Protein AF-A0A3C0BH11-F1 (afdb_monomer_lite)

Secondary structure (DSSP, 8-state):
--GGGS-EE-SS-EESSS-PPPPP--S-B-TTSPBPGGG----

Radius of gyration: 15.07 Å; chains: 1; bounding box: 37×21×32 Å

Sequence (43 aa):
MSYLLTPFDNGKIQLKNRLVMPPMATAKSDAEGRITLCVRIDV

Foldseek 3Di:
DCQQQPWDDPPPDIRRGNDDDDDDPDPQADPVRHHHPVPPPPD

pLDDT: mean 75.23, std 12.81, range [41.22, 89.06]

Structure (mmCIF, N/CA/C/O backbone):
data_AF-A0A3C0BH11-F1
#
_entry.id   AF-A0A3C0BH11-F1
#
loop_
_atom_site.group_PDB
_atom_site.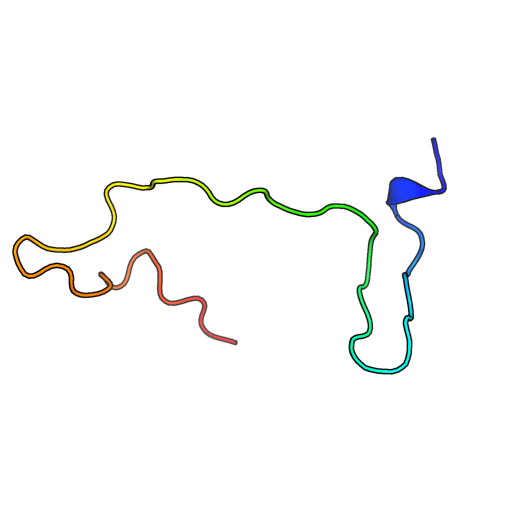id
_atom_site.type_symbol
_atom_site.label_atom_id
_atom_site.label_alt_id
_atom_site.label_comp_id
_atom_site.label_asym_id
_atom_site.label_entity_id
_atom_site.label_seq_id
_atom_site.pdbx_PDB_ins_code
_atom_site.Cartn_x
_atom_site.Cartn_y
_atom_site.Cartn_z
_atom_site.occupancy
_atom_site.B_iso_or_equiv
_atom_site.auth_seq_id
_atom_site.auth_comp_id
_atom_site.auth_asym_id
_atom_site.auth_atom_id
_atom_site.pdbx_PDB_model_num
ATOM 1 N N . MET A 1 1 ? -18.271 4.310 7.008 1.00 59.19 1 MET A N 1
ATOM 2 C CA . MET A 1 1 ? -16.941 4.462 6.370 1.00 59.19 1 MET A CA 1
ATOM 3 C C . MET A 1 1 ? -15.801 4.722 7.374 1.00 59.19 1 MET A C 1
ATOM 5 O O . MET A 1 1 ? -14.771 5.248 6.989 1.00 59.19 1 MET A O 1
ATOM 9 N N . SER A 1 2 ? -15.933 4.348 8.654 1.00 72.19 2 SER A N 1
ATOM 10 C CA . SER A 1 2 ? -14.923 4.590 9.707 1.00 72.19 2 SER A CA 1
ATOM 11 C C . SER A 1 2 ? -13.836 3.507 9.785 1.00 72.19 2 SER A C 1
ATOM 13 O O . SER A 1 2 ? -12.736 3.767 10.260 1.00 72.19 2 SER A O 1
ATOM 15 N N . TYR A 1 3 ? -14.118 2.303 9.278 1.00 80.56 3 TYR A N 1
ATOM 16 C CA . TYR A 1 3 ? -13.222 1.147 9.389 1.00 80.56 3 TYR A CA 1
ATOM 17 C C . TYR A 1 3 ? -11.927 1.257 8.572 1.00 80.56 3 TYR A C 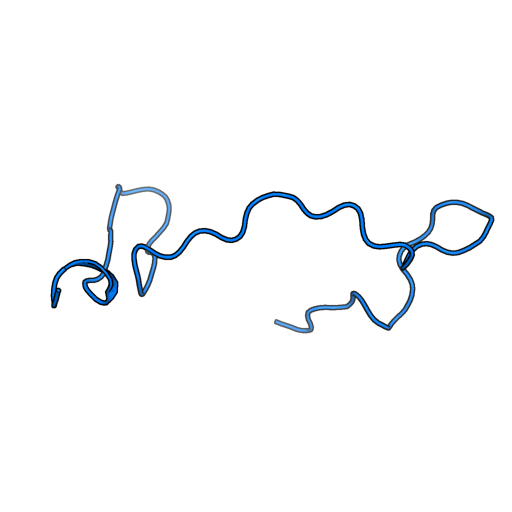1
ATOM 19 O O . TYR A 1 3 ? -10.938 0.621 8.924 1.00 80.56 3 TYR A O 1
ATOM 27 N N . LEU A 1 4 ? -11.884 2.083 7.524 1.00 80.31 4 LEU A N 1
ATOM 28 C CA . LEU A 1 4 ? -10.679 2.268 6.700 1.00 80.31 4 LEU A CA 1
ATOM 29 C C . LEU A 1 4 ? -9.517 2.909 7.474 1.00 80.31 4 LEU A C 1
ATOM 31 O O . LEU A 1 4 ? -8.357 2.618 7.193 1.00 80.31 4 LEU A O 1
ATOM 35 N N . LEU A 1 5 ? -9.834 3.743 8.467 1.00 85.12 5 LEU A N 1
ATOM 36 C CA . LEU A 1 5 ? -8.860 4.418 9.328 1.00 85.12 5 LEU A CA 1
ATOM 37 C C . LEU A 1 5 ? -8.571 3.640 10.616 1.00 85.12 5 LEU A C 1
ATOM 39 O O . LEU A 1 5 ? -7.807 4.109 11.453 1.00 85.12 5 LEU A O 1
ATOM 43 N N . THR A 1 6 ? -9.187 2.469 10.796 1.00 88.00 6 THR A N 1
ATOM 44 C CA . THR A 1 6 ? -8.882 1.635 11.959 1.00 88.00 6 THR A CA 1
ATOM 45 C C . THR A 1 6 ? -7.516 0.984 11.785 1.00 88.00 6 THR A C 1
ATOM 47 O O . THR A 1 6 ? -7.187 0.553 10.673 1.00 88.00 6 THR A O 1
ATOM 50 N N . PRO A 1 7 ? -6.730 0.878 12.865 1.00 87.06 7 PRO A N 1
ATOM 51 C CA . PRO A 1 7 ? -5.484 0.140 12.819 1.00 87.06 7 PRO A CA 1
ATOM 52 C C . PRO A 1 7 ? -5.752 -1.332 12.484 1.00 87.06 7 PRO A C 1
ATOM 54 O O . PRO A 1 7 ? -6.808 -1.897 12.799 1.00 87.06 7 PRO A O 1
ATOM 57 N N . PHE A 1 8 ? -4.790 -1.950 11.813 1.00 84.00 8 PHE A N 1
ATOM 58 C CA . PHE A 1 8 ? -4.798 -3.371 11.505 1.00 84.00 8 PHE A CA 1
ATOM 59 C C . PHE A 1 8 ? -3.530 -4.002 12.056 1.00 84.00 8 PHE A C 1
ATOM 61 O O . PHE A 1 8 ? -2.422 -3.642 11.660 1.00 84.00 8 PHE A O 1
ATOM 68 N N . ASP A 1 9 ? -3.717 -4.945 12.972 1.00 85.06 9 ASP A N 1
ATOM 69 C CA . ASP A 1 9 ? -2.639 -5.713 13.571 1.00 85.06 9 ASP A CA 1
ATOM 70 C C . ASP A 1 9 ? -2.806 -7.184 13.187 1.00 85.06 9 ASP A C 1
ATOM 72 O O . ASP A 1 9 ? -3.848 -7.790 13.436 1.00 85.06 9 ASP A O 1
ATOM 76 N N . ASN A 1 10 ? -1.781 -7.733 12.538 1.00 80.75 10 ASN A N 1
ATOM 77 C CA . ASN A 1 10 ? -1.705 -9.139 12.143 1.00 80.75 10 ASN A CA 1
ATOM 78 C C . ASN A 1 10 ? -0.520 -9.851 12.831 1.00 80.75 10 ASN A C 1
ATOM 80 O O . ASN A 1 10 ? 0.022 -10.822 12.302 1.00 80.75 10 ASN A O 1
ATOM 84 N N . GLY A 1 11 ? -0.034 -9.312 13.958 1.00 77.94 11 GLY A N 1
ATOM 85 C CA . GLY A 1 11 ? 1.025 -9.871 14.807 1.00 77.94 11 GLY A CA 1
ATOM 86 C C . GLY A 1 11 ? 2.455 -9.716 14.276 1.00 77.94 11 GLY A C 1
ATOM 87 O O . GLY A 1 11 ? 3.402 -9.743 15.054 1.00 77.94 11 GLY A O 1
ATOM 88 N N . LYS A 1 12 ? 2.635 -9.536 12.962 1.00 83.50 12 LYS A N 1
ATOM 89 C CA . LYS A 1 12 ? 3.951 -9.328 12.321 1.00 83.50 12 LYS A CA 1
ATOM 90 C C . LYS A 1 12 ? 4.218 -7.876 11.939 1.00 83.50 12 LYS A C 1
ATOM 92 O O . LYS A 1 12 ? 5.365 -7.449 11.905 1.00 83.50 12 LYS A O 1
ATOM 97 N N . ILE A 1 13 ? 3.164 -7.148 11.584 1.00 82.31 13 ILE A N 1
ATOM 98 C CA . ILE A 1 13 ? 3.226 -5.772 11.093 1.00 82.31 13 ILE A CA 1
ATOM 99 C C . ILE A 1 13 ? 1.995 -5.056 11.636 1.00 82.31 13 ILE A C 1
ATOM 101 O O . ILE A 1 13 ? 0.877 -5.551 11.484 1.00 82.31 13 ILE A O 1
ATOM 105 N N . GLN 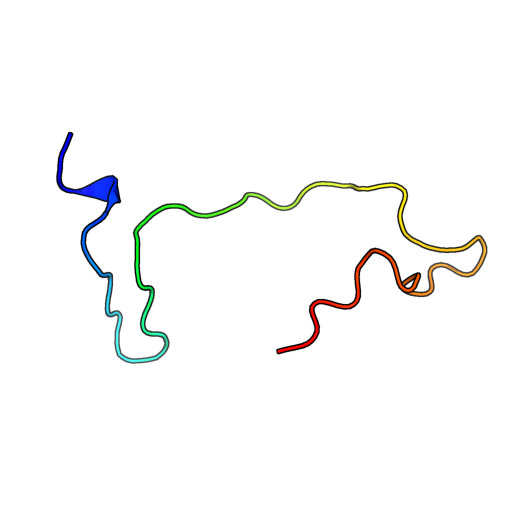A 1 14 ? 2.216 -3.897 12.248 1.00 87.25 14 GLN A N 1
ATOM 106 C CA . GLN A 1 14 ? 1.152 -3.027 12.731 1.00 87.25 14 GLN A CA 1
ATOM 107 C C . GLN A 1 14 ? 0.936 -1.902 11.721 1.00 87.25 14 GLN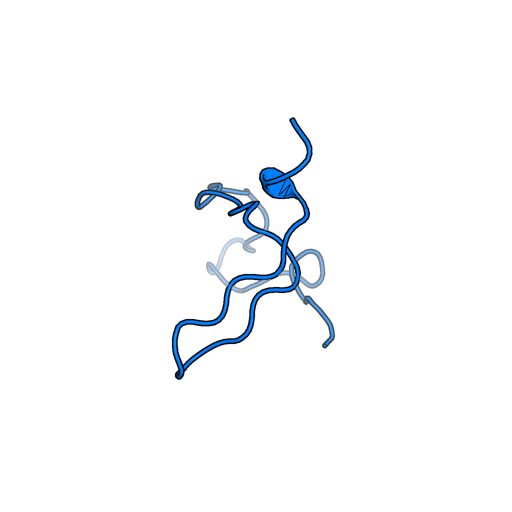 A C 1
ATOM 109 O O . GLN A 1 14 ? 1.812 -1.060 11.510 1.00 87.25 14 GLN A O 1
ATOM 114 N N . LEU A 1 15 ? -0.229 -1.890 11.078 1.00 86.88 15 LEU A N 1
ATOM 115 C CA . LEU A 1 15 ? -0.624 -0.841 10.147 1.00 86.88 15 LEU A CA 1
ATOM 116 C C . LEU A 1 15 ? -1.538 0.157 10.852 1.00 86.88 15 LEU A C 1
ATOM 118 O O . LEU A 1 15 ? -2.507 -0.213 11.513 1.00 86.88 15 LEU A O 1
ATOM 122 N N . LYS A 1 16 ? -1.250 1.448 10.672 1.00 88.75 16 LYS A N 1
ATOM 123 C CA . LYS A 1 16 ? -2.049 2.539 11.252 1.00 88.75 16 LYS A CA 1
ATOM 124 C C . LYS A 1 16 ? -3.431 2.669 10.604 1.00 88.75 16 LYS A C 1
ATOM 126 O O . LYS A 1 16 ? -4.332 3.232 11.210 1.00 88.75 16 LYS A O 1
ATOM 131 N N . ASN A 1 17 ? -3.588 2.176 9.377 1.00 85.56 17 ASN A N 1
ATOM 132 C CA . ASN A 1 17 ? -4.840 2.188 8.630 1.00 85.56 17 ASN A CA 1
ATOM 133 C C . ASN A 1 17 ? -4.917 0.969 7.694 1.00 85.56 17 ASN A C 1
ATOM 135 O O . ASN A 1 17 ? -3.948 0.226 7.533 1.00 85.56 17 ASN A O 1
ATOM 139 N N . ARG A 1 18 ? -6.078 0.764 7.069 1.00 86.38 18 ARG A N 1
ATOM 140 C CA . ARG A 1 18 ? -6.327 -0.332 6.115 1.00 86.38 18 ARG A CA 1
ATOM 141 C C . ARG A 1 18 ? -6.183 0.114 4.659 1.00 86.38 18 ARG A C 1
ATOM 143 O O . ARG A 1 18 ? -6.712 -0.534 3.761 1.00 86.38 18 ARG A O 1
ATOM 150 N N . LEU A 1 19 ? -5.507 1.239 4.427 1.00 86.44 19 LEU A N 1
ATOM 151 C CA . LEU A 1 19 ? -5.286 1.788 3.096 1.00 86.44 19 LEU A CA 1
ATOM 152 C C . LEU A 1 19 ? -3.960 1.253 2.565 1.00 86.44 19 LEU A C 1
ATOM 154 O O . LEU A 1 19 ? -2.886 1.675 2.985 1.00 86.44 19 LEU A O 1
ATOM 158 N N . VAL A 1 20 ? -4.046 0.308 1.638 1.00 86.00 20 VAL A N 1
ATOM 159 C CA . VAL A 1 20 ? -2.872 -0.260 0.978 1.00 86.00 20 VAL A CA 1
ATOM 160 C C . VAL A 1 20 ? -2.680 0.450 -0.352 1.00 86.00 20 VAL A C 1
ATOM 162 O O . VAL A 1 20 ? -3.590 0.483 -1.179 1.00 86.00 20 VAL A O 1
ATOM 165 N N . MET A 1 21 ? -1.490 1.009 -0.563 1.00 89.06 21 MET A N 1
ATOM 166 C CA . MET A 1 21 ? -1.103 1.483 -1.885 1.00 89.06 21 MET A CA 1
ATOM 167 C C . MET A 1 21 ? -0.752 0.263 -2.753 1.00 89.06 21 MET A C 1
ATOM 169 O O . MET A 1 21 ? 0.143 -0.498 -2.377 1.00 89.06 21 MET A O 1
ATOM 173 N N . PRO A 1 22 ? -1.431 0.048 -3.893 1.00 83.06 22 PRO A N 1
ATOM 174 C CA . PRO A 1 22 ? -1.038 -0.997 -4.829 1.00 83.06 22 PRO A CA 1
ATOM 175 C C . PRO A 1 22 ? 0.321 -0.655 -5.463 1.00 83.06 22 PRO A C 1
ATOM 177 O O . PRO A 1 22 ? 0.677 0.524 -5.544 1.00 83.06 22 PRO A O 1
ATOM 180 N N . PRO A 1 23 ? 1.092 -1.650 -5.937 1.00 80.50 23 PRO A N 1
ATOM 181 C CA . PRO A 1 23 ? 2.352 -1.384 -6.617 1.00 80.50 23 PRO A CA 1
ATOM 182 C C . PRO A 1 23 ? 2.097 -0.515 -7.852 1.00 80.50 23 PRO A C 1
ATOM 184 O O . PRO A 1 23 ? 1.383 -0.910 -8.772 1.00 80.50 23 PRO A O 1
ATOM 187 N N . MET A 1 24 ? 2.683 0.681 -7.860 1.00 79.31 24 MET A N 1
ATOM 188 C CA . MET A 1 24 ? 2.612 1.598 -8.991 1.00 79.31 24 MET A CA 1
ATOM 189 C C . MET A 1 24 ? 3.940 1.572 -9.741 1.00 79.31 24 MET A C 1
ATOM 191 O O . MET A 1 24 ? 4.987 1.877 -9.167 1.00 79.31 24 MET A O 1
ATOM 195 N N . ALA A 1 25 ? 3.900 1.241 -11.032 1.00 76.19 25 ALA A N 1
ATOM 196 C CA . ALA A 1 25 ? 5.046 1.398 -11.919 1.00 76.19 25 ALA A CA 1
ATOM 197 C C . ALA A 1 25 ? 5.292 2.897 -12.140 1.00 76.19 25 ALA A C 1
ATOM 199 O O . ALA A 1 25 ? 4.691 3.528 -13.006 1.00 76.19 25 ALA A O 1
ATOM 200 N N . THR A 1 26 ? 6.129 3.490 -11.294 1.00 72.88 26 THR A N 1
ATOM 201 C CA . THR A 1 26 ? 6.521 4.895 -11.418 1.00 72.88 26 THR A CA 1
ATOM 202 C C . THR A 1 26 ? 7.850 4.972 -12.164 1.00 72.88 26 THR A C 1
ATOM 204 O O . THR A 1 26 ? 8.786 4.249 -11.825 1.00 72.88 26 THR A O 1
ATOM 207 N N . ALA A 1 27 ? 7.949 5.833 -13.182 1.00 68.75 27 ALA A N 1
ATOM 208 C CA . ALA A 1 27 ? 9.187 6.088 -13.928 1.00 68.75 27 ALA A CA 1
ATOM 209 C C . ALA A 1 27 ? 10.168 6.926 -13.085 1.00 68.75 27 ALA A C 1
ATOM 211 O O . ALA A 1 27 ? 10.488 8.065 -13.407 1.00 68.75 27 ALA A O 1
ATOM 212 N N . LYS A 1 28 ? 10.565 6.382 -11.933 1.00 69.88 28 LYS A N 1
ATOM 213 C CA . LYS A 1 28 ? 11.450 7.010 -10.945 1.00 69.88 28 LYS A CA 1
ATOM 214 C C . LYS A 1 28 ? 12.743 6.211 -10.740 1.00 69.88 28 LYS A C 1
ATOM 216 O O . LYS A 1 28 ? 13.452 6.414 -9.753 1.00 69.88 28 LYS A O 1
ATOM 221 N N . SER A 1 29 ? 13.037 5.289 -11.651 1.00 70.50 29 SER A N 1
ATOM 222 C CA . SER A 1 29 ? 14.338 4.641 -11.772 1.00 70.50 29 SER A CA 1
ATOM 223 C C . SER A 1 29 ? 15.183 5.372 -12.810 1.00 70.50 29 SER A C 1
ATOM 225 O O . SER A 1 29 ? 14.651 5.820 -13.825 1.00 70.50 29 SER A O 1
ATOM 227 N N . ASP A 1 30 ? 16.485 5.476 -12.566 1.00 77.19 30 ASP A N 1
ATOM 228 C CA . ASP A 1 30 ? 17.431 5.987 -13.561 1.00 77.19 30 ASP A CA 1
ATOM 22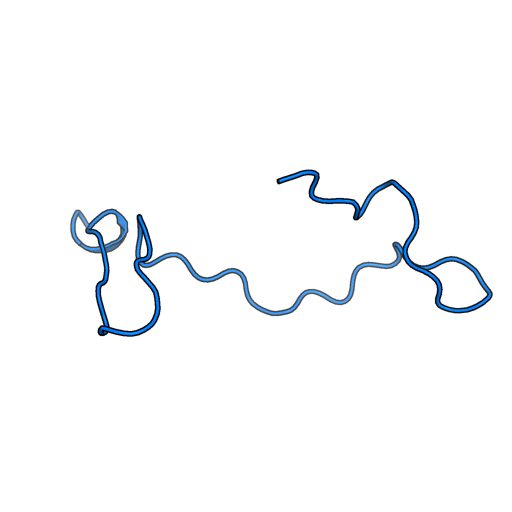9 C C . ASP A 1 30 ? 17.576 4.991 -14.732 1.00 77.19 30 ASP A C 1
ATOM 231 O O . ASP A 1 30 ? 17.065 3.869 -14.666 1.00 77.19 30 ASP A O 1
ATOM 235 N N . ALA A 1 31 ? 18.292 5.365 -15.791 1.00 76.69 31 ALA A N 1
ATOM 236 C CA . ALA A 1 31 ? 18.526 4.528 -16.971 1.00 76.69 31 ALA A CA 1
ATOM 237 C C . ALA A 1 31 ? 19.164 3.162 -16.636 1.00 76.69 31 ALA A C 1
ATOM 239 O O . ALA A 1 31 ? 18.948 2.185 -17.347 1.00 76.69 31 ALA A O 1
ATOM 240 N N . GLU A 1 32 ? 19.896 3.070 -15.520 1.00 79.00 32 GLU A N 1
ATOM 241 C CA . GLU A 1 32 ? 20.492 1.828 -15.003 1.00 79.00 32 GLU A CA 1
ATOM 242 C C . GLU A 1 32 ? 19.554 1.030 -14.068 1.00 79.00 32 GLU A C 1
ATOM 244 O O . GLU A 1 32 ? 19.981 0.077 -13.418 1.00 79.00 32 GLU A O 1
ATOM 249 N N . GLY A 1 33 ? 18.285 1.432 -13.932 1.00 72.56 33 GLY A N 1
ATOM 250 C CA . GLY A 1 33 ? 17.303 0.783 -13.054 1.00 72.56 33 GLY A CA 1
ATOM 251 C C . GLY A 1 33 ? 17.500 1.075 -11.562 1.00 72.56 33 GLY A C 1
ATOM 252 O O . GLY A 1 33 ? 16.837 0.475 -10.717 1.00 72.56 33 GLY A O 1
ATOM 253 N N . ARG A 1 34 ? 18.404 1.998 -11.213 1.00 79.38 34 ARG A N 1
ATOM 254 C CA . ARG A 1 34 ? 18.664 2.396 -9.824 1.00 79.38 34 ARG A CA 1
ATOM 255 C C . ARG A 1 34 ? 17.578 3.327 -9.305 1.00 79.38 34 ARG A C 1
ATOM 257 O O . ARG A 1 34 ? 17.014 4.130 -10.043 1.00 79.38 34 ARG A O 1
ATOM 264 N N . ILE A 1 35 ? 17.325 3.237 -8.005 1.00 77.94 35 ILE A N 1
ATOM 265 C CA . ILE A 1 35 ? 16.386 4.101 -7.292 1.00 77.94 35 ILE A CA 1
ATOM 266 C C . ILE A 1 35 ? 16.898 5.547 -7.368 1.00 77.94 35 ILE A C 1
ATOM 268 O O . ILE A 1 35 ? 18.003 5.831 -6.907 1.00 77.94 35 ILE A O 1
ATOM 272 N N . THR A 1 36 ? 16.108 6.466 -7.928 1.00 71.12 36 THR A N 1
ATOM 273 C CA . THR A 1 36 ? 16.425 7.902 -7.856 1.00 71.12 36 THR A CA 1
ATOM 274 C C . THR A 1 36 ? 16.001 8.471 -6.500 1.00 71.12 36 THR A C 1
ATOM 276 O O . THR A 1 36 ? 15.088 7.949 -5.857 1.00 71.12 36 THR A O 1
ATOM 279 N N . LEU A 1 37 ? 16.633 9.567 -6.056 1.00 67.31 37 LEU A N 1
ATOM 280 C CA . LEU A 1 37 ? 16.346 10.223 -4.766 1.00 67.31 37 LEU A CA 1
ATOM 281 C C . LEU A 1 37 ? 14.844 10.519 -4.556 1.00 67.31 37 LEU A C 1
ATOM 283 O O . LEU A 1 37 ? 14.374 10.509 -3.427 1.00 67.31 37 LEU A O 1
ATOM 287 N N . CYS A 1 38 ? 14.068 10.681 -5.634 1.00 57.06 38 CYS A N 1
ATOM 288 C CA . CYS A 1 38 ? 12.612 10.861 -5.592 1.00 57.06 38 CYS A CA 1
ATOM 289 C C . CYS A 1 38 ? 11.845 9.698 -4.915 1.00 57.06 38 CYS A C 1
ATOM 291 O O . CYS A 1 38 ? 10.691 9.873 -4.522 1.00 57.06 38 CYS A O 1
ATOM 293 N N . VAL A 1 39 ? 12.451 8.511 -4.794 1.00 51.75 39 VAL A N 1
ATOM 294 C CA . VAL A 1 39 ? 11.868 7.318 -4.144 1.00 51.75 39 VAL A CA 1
ATOM 295 C C . VAL A 1 39 ? 12.612 6.946 -2.861 1.00 51.75 39 VAL A C 1
ATOM 297 O O . VAL A 1 39 ? 12.274 5.943 -2.235 1.00 51.75 39 VAL A O 1
ATOM 300 N N . ARG A 1 40 ? 13.593 7.740 -2.405 1.00 44.56 40 ARG A N 1
ATOM 301 C CA . ARG A 1 40 ? 14.040 7.593 -1.018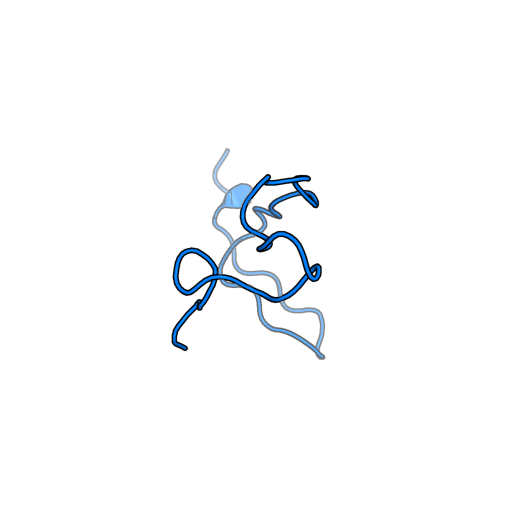 1.00 44.56 40 ARG A CA 1
ATOM 302 C C . ARG A 1 40 ? 12.894 8.031 -0.118 1.00 44.56 40 ARG A C 1
ATOM 304 O O . ARG A 1 40 ? 12.631 9.213 0.063 1.00 44.56 40 ARG A O 1
ATOM 311 N N . ILE A 1 41 ? 12.179 7.043 0.401 1.00 53.06 41 ILE A N 1
ATOM 312 C CA . ILE A 1 41 ? 11.383 7.210 1.602 1.00 53.06 41 ILE A CA 1
ATOM 313 C C . ILE A 1 41 ? 12.400 7.151 2.737 1.00 53.06 41 ILE A C 1
ATOM 315 O O . ILE A 1 41 ? 12.793 6.067 3.164 1.00 53.06 41 ILE A O 1
ATOM 319 N N . ASP A 1 42 ? 12.914 8.319 3.122 1.00 42.47 42 ASP A N 1
ATOM 320 C CA . ASP A 1 42 ? 13.614 8.471 4.391 1.00 42.47 42 ASP A CA 1
ATOM 321 C C . ASP A 1 42 ? 12.613 8.108 5.498 1.00 42.47 42 ASP A C 1
ATOM 323 O O . ASP A 1 42 ? 11.523 8.682 5.584 1.00 42.47 42 ASP A O 1
ATOM 327 N N . VAL A 1 43 ? 12.953 7.055 6.243 1.00 41.22 43 VAL A N 1
ATOM 328 C CA . VAL A 1 43 ? 12.201 6.554 7.402 1.00 41.22 43 VAL A CA 1
ATOM 329 C C . VAL A 1 43 ? 12.374 7.502 8.576 1.00 41.22 43 VAL A C 1
ATOM 331 O O . VAL A 1 43 ? 13.532 7.903 8.827 1.00 41.22 43 VAL A O 1
#